Protein AF-A0A9E2F109-F1 (afdb_monomer_lite)

Sequence (63 aa):
MEVSDGKFKRVLNGKEVLALAFGAMIGWGWVVLTGGWIESAGASGAMIAFLIGGIAVVLIGLT

Foldseek 3Di:
DDPPPPDDDPPDDPVNVVVVVVVVPDDPVCVVCVVVQCVVQNPVRVVVVCVVVVVVVVVVVVD

Secondary structure (DSSP, 8-state):
-------------HHHHHHHHHHHH--SHHHHHHHHHHHHHHHHHHHHHHHHHHHHHHHHHH-

pLDDT: mean 83.54, std 9.73, range [45.53, 95.0]

Structure (mmCIF, N/CA/C/O backbone):
data_AF-A0A9E2F109-F1
#
_entry.id   AF-A0A9E2F109-F1
#
loop_
_atom_site.group_PDB
_atom_site.id
_atom_site.type_symbol
_atom_site.label_atom_id
_atom_site.label_alt_id
_atom_site.label_comp_id
_atom_site.label_asym_id
_atom_site.label_entity_id
_atom_site.label_seq_id
_atom_site.pdbx_PDB_ins_code
_atom_site.Cartn_x
_atom_site.Cartn_y
_atom_site.Cartn_z
_atom_site.occupancy
_atom_site.B_iso_or_equiv
_atom_site.auth_seq_id
_atom_site.auth_comp_id
_atom_site.auth_asym_id
_atom_site.auth_atom_id
_atom_site.pdbx_PDB_model_num
ATOM 1 N N . MET A 1 1 ? -35.361 28.543 12.542 1.00 45.53 1 MET A N 1
ATOM 2 C CA . MET A 1 1 ? -34.765 27.556 11.621 1.00 45.53 1 MET A CA 1
ATOM 3 C C . MET A 1 1 ? -34.103 26.513 12.490 1.00 45.53 1 MET A C 1
ATOM 5 O O . MET A 1 1 ? -33.152 26.841 13.185 1.00 45.53 1 MET A O 1
ATOM 9 N N . GLU A 1 2 ? -34.692 25.326 12.568 1.00 56.06 2 GLU A N 1
ATOM 10 C CA . GLU A 1 2 ? -34.142 24.218 13.346 1.00 56.06 2 GLU A CA 1
ATOM 11 C C . GLU A 1 2 ? -32.957 23.654 12.556 1.00 56.06 2 GLU A C 1
ATOM 13 O O . GLU A 1 2 ? -33.125 23.149 11.447 1.00 56.06 2 GLU A O 1
ATOM 18 N N . VAL A 1 3 ? -31.743 23.840 13.071 1.00 62.72 3 VAL A N 1
ATOM 19 C CA . VAL A 1 3 ? -30.555 23.181 12.530 1.00 62.72 3 VAL A CA 1
ATOM 20 C C . VAL A 1 3 ? -30.636 21.744 13.023 1.00 62.72 3 VAL A C 1
ATOM 22 O O . VAL A 1 3 ? -30.254 21.449 14.151 1.00 62.72 3 VAL A O 1
ATOM 25 N N . SER A 1 4 ? -31.221 20.854 12.222 1.00 58.09 4 SER A N 1
ATOM 26 C CA . SER A 1 4 ? -31.131 19.422 12.487 1.00 58.09 4 SER A CA 1
ATOM 27 C C . SER A 1 4 ? -29.666 19.014 12.346 1.00 58.09 4 SER A C 1
ATOM 29 O O . SER A 1 4 ? -29.182 18.793 11.237 1.00 58.09 4 SER A O 1
ATOM 31 N N . ASP A 1 5 ? -28.955 18.931 13.471 1.00 61.16 5 ASP A N 1
ATOM 32 C CA . ASP A 1 5 ? -27.678 18.232 13.572 1.00 61.16 5 ASP A CA 1
ATOM 33 C C . ASP A 1 5 ? -27.875 16.813 13.027 1.00 61.16 5 ASP A C 1
ATOM 35 O O . ASP A 1 5 ? -28.481 15.953 13.676 1.00 61.16 5 ASP A O 1
ATOM 39 N N . GLY A 1 6 ? -27.425 16.583 11.793 1.00 66.94 6 GLY A N 1
ATOM 40 C CA . GLY A 1 6 ? -27.547 15.315 11.084 1.00 66.94 6 GLY A CA 1
ATOM 41 C C . GLY A 1 6 ? -26.727 14.229 11.771 1.00 66.94 6 GLY A C 1
ATOM 42 O O . GLY A 1 6 ? -25.610 13.923 11.360 1.00 66.94 6 GLY A O 1
ATOM 43 N N . LYS A 1 7 ? -27.262 13.641 12.844 1.00 75.31 7 LYS A N 1
ATOM 44 C CA . LYS A 1 7 ? -26.631 12.521 13.543 1.00 75.31 7 LYS A CA 1
ATOM 45 C C . LYS A 1 7 ? -26.710 11.277 12.663 1.00 75.31 7 LYS A C 1
ATOM 47 O O . LYS A 1 7 ? -27.759 10.646 12.550 1.00 75.31 7 LYS A O 1
ATOM 52 N N . PHE A 1 8 ? -25.584 10.904 12.060 1.00 79.69 8 PHE A N 1
ATOM 53 C CA . PHE A 1 8 ? -25.455 9.637 11.349 1.00 79.69 8 PHE A CA 1
ATOM 54 C C . PHE A 1 8 ? -25.643 8.464 12.312 1.00 79.69 8 PHE A C 1
ATOM 56 O O . PHE A 1 8 ? -24.953 8.337 13.326 1.00 79.69 8 PHE A O 1
ATOM 63 N N . LYS A 1 9 ? -26.580 7.573 11.981 1.00 84.19 9 LYS A N 1
ATOM 64 C CA . LYS A 1 9 ? -26.770 6.324 12.715 1.00 84.19 9 LYS A CA 1
ATOM 65 C C . LYS A 1 9 ? -25.633 5.372 12.349 1.00 84.19 9 LYS A C 1
ATOM 67 O O . LYS A 1 9 ? -25.472 5.018 11.184 1.00 84.19 9 LYS A O 1
ATOM 72 N N . ARG A 1 10 ? -24.850 4.938 13.341 1.00 81.12 10 ARG A N 1
ATOM 73 C CA . ARG A 1 10 ? -23.807 3.921 13.150 1.00 81.12 10 ARG A CA 1
ATOM 74 C C . ARG A 1 10 ? -24.471 2.579 12.835 1.00 81.12 10 ARG A C 1
ATOM 76 O O . ARG A 1 10 ? -24.919 1.876 13.734 1.00 81.12 10 ARG A O 1
ATOM 83 N N . VAL A 1 11 ? -24.568 2.280 11.544 1.00 88.00 11 VAL A N 1
ATOM 84 C CA . VAL A 1 11 ? -25.147 1.039 11.005 1.00 88.00 11 VAL A CA 1
ATOM 85 C C . VAL A 1 11 ? -24.084 0.055 10.524 1.00 88.00 11 VAL A C 1
ATOM 87 O O . VAL A 1 11 ? -24.380 -1.124 10.411 1.00 88.00 11 VAL A O 1
ATOM 90 N N . LEU A 1 12 ? -22.856 0.534 10.294 1.00 86.19 12 LEU A N 1
ATOM 91 C CA . LEU A 1 12 ? -21.726 -0.280 9.857 1.00 86.19 12 LEU A CA 1
ATOM 92 C C . LEU A 1 12 ? -21.032 -0.936 11.053 1.00 86.19 12 LEU A C 1
ATOM 94 O O . LEU A 1 12 ? -20.577 -0.271 11.994 1.00 86.19 12 LEU A O 1
ATOM 98 N N . ASN A 1 13 ? -20.926 -2.253 10.988 1.00 88.25 13 ASN A N 1
ATOM 99 C CA . ASN A 1 13 ? -20.140 -3.079 11.886 1.00 88.25 13 ASN A CA 1
ATOM 100 C C . ASN A 1 13 ? -18.665 -3.112 11.449 1.00 88.25 13 ASN A C 1
ATOM 102 O O . ASN A 1 13 ? -18.342 -2.853 10.292 1.00 88.25 13 ASN A O 1
ATOM 106 N N . GLY A 1 14 ? -17.741 -3.472 12.346 1.00 89.00 14 GLY A N 1
ATOM 107 C CA . GLY A 1 14 ? -16.296 -3.394 12.054 1.00 89.00 14 GLY A CA 1
ATOM 108 C C . GLY A 1 14 ? -15.855 -4.201 10.821 1.00 89.00 14 GLY A C 1
ATOM 109 O O . GLY A 1 14 ? -15.002 -3.761 10.058 1.00 89.00 14 GLY A O 1
ATOM 110 N N . LYS A 1 15 ? -16.495 -5.351 10.576 1.00 89.25 15 LYS A N 1
ATOM 111 C CA . LYS A 1 15 ? -16.244 -6.184 9.387 1.00 89.25 15 LYS A CA 1
ATOM 112 C C . LYS A 1 15 ? -16.730 -5.530 8.090 1.00 89.25 15 LYS A C 1
ATOM 114 O O . LYS A 1 15 ? -16.093 -5.683 7.055 1.00 89.25 15 LYS A O 1
ATOM 119 N N . GLU A 1 16 ? -17.836 -4.795 8.150 1.00 91.56 16 GLU A N 1
ATOM 120 C CA . GLU A 1 16 ? -18.411 -4.095 6.997 1.00 91.56 16 GLU A CA 1
ATOM 121 C C . GLU A 1 16 ? -17.582 -2.857 6.655 1.00 91.56 16 GLU A C 1
ATOM 123 O O . GLU A 1 16 ? -17.336 -2.589 5.485 1.00 91.56 16 GLU A O 1
ATOM 128 N N . VAL A 1 17 ? -17.064 -2.160 7.673 1.00 91.62 17 VAL A N 1
ATOM 129 C CA . VAL A 1 17 ? -16.102 -1.065 7.485 1.00 91.62 17 VAL A CA 1
ATOM 130 C C . VAL A 1 17 ? -14.824 -1.572 6.820 1.00 91.62 17 VAL A C 1
ATOM 132 O O . VAL A 1 17 ? -14.331 -0.922 5.905 1.00 91.62 17 VAL A O 1
ATOM 135 N N . LEU A 1 18 ? -14.312 -2.740 7.223 1.00 90.44 18 LEU A N 1
ATOM 136 C CA . LEU A 1 18 ? -13.135 -3.332 6.586 1.00 90.44 18 LEU A CA 1
ATOM 137 C C . LEU A 1 18 ? -13.395 -3.648 5.108 1.00 90.44 18 LEU A C 1
ATOM 139 O O . LEU A 1 18 ? -12.584 -3.282 4.265 1.00 90.44 18 LEU A O 1
ATOM 143 N N . ALA A 1 19 ? -14.531 -4.274 4.785 1.00 91.12 19 ALA A N 1
ATOM 144 C CA . ALA A 1 19 ? -14.906 -4.564 3.400 1.00 91.12 19 ALA A CA 1
ATOM 145 C C . ALA A 1 19 ? -15.078 -3.283 2.563 1.00 91.12 19 ALA A C 1
ATOM 147 O O . ALA A 1 19 ? -14.631 -3.231 1.419 1.00 91.12 19 ALA A O 1
ATOM 148 N N . LEU A 1 20 ? -15.673 -2.237 3.144 1.00 90.75 20 LEU A N 1
ATOM 149 C CA . LEU A 1 20 ? -15.859 -0.940 2.495 1.00 90.75 20 LEU A CA 1
ATOM 150 C C . LEU A 1 20 ? -14.519 -0.228 2.254 1.00 90.75 20 LEU A C 1
ATOM 152 O O . LEU A 1 20 ? -14.279 0.270 1.158 1.00 90.75 20 LEU A O 1
ATOM 156 N N . ALA A 1 21 ? -13.631 -0.219 3.250 1.00 87.56 21 ALA A N 1
ATOM 157 C CA . ALA A 1 21 ? -12.293 0.354 3.136 1.00 87.56 21 ALA A CA 1
ATOM 158 C C . ALA A 1 21 ? -11.455 -0.389 2.086 1.00 87.56 21 ALA A C 1
ATOM 160 O O . ALA A 1 21 ? -10.801 0.247 1.263 1.00 87.56 21 ALA A O 1
ATOM 161 N N . PHE A 1 22 ? -11.533 -1.724 2.054 1.00 87.62 22 PHE A N 1
ATOM 162 C CA . PHE A 1 22 ? -10.850 -2.531 1.044 1.00 87.62 22 PHE A CA 1
ATOM 163 C C . PHE A 1 22 ? -11.394 -2.240 -0.360 1.00 87.62 22 PHE A C 1
ATOM 165 O O . PHE A 1 22 ? -10.622 -2.002 -1.285 1.00 87.62 22 PHE A O 1
ATOM 172 N N . GLY A 1 23 ? -12.721 -2.188 -0.514 1.00 86.69 23 GLY A N 1
ATOM 173 C CA . GLY A 1 23 ? -13.368 -1.847 -1.782 1.00 86.69 23 GLY A CA 1
ATOM 174 C C . GLY A 1 23 ? -13.035 -0.435 -2.272 1.00 86.69 23 GLY A C 1
ATOM 175 O O . GLY A 1 23 ? -12.870 -0.233 -3.469 1.00 86.69 23 GLY A O 1
ATOM 176 N N . ALA A 1 24 ? -12.875 0.525 -1.359 1.00 87.19 24 ALA A N 1
ATOM 177 C CA . ALA A 1 24 ? -12.467 1.889 -1.687 1.00 87.19 24 ALA A CA 1
ATOM 178 C C . ALA A 1 24 ? -10.970 2.010 -2.038 1.00 87.19 24 ALA A C 1
ATOM 180 O O . ALA A 1 24 ? -10.599 2.893 -2.809 1.00 87.19 24 ALA A O 1
ATOM 181 N N . MET A 1 25 ? -10.111 1.140 -1.492 1.00 84.50 25 MET A N 1
ATOM 182 C CA . MET A 1 25 ? -8.671 1.120 -1.790 1.00 84.50 25 MET A CA 1
ATOM 183 C C . MET A 1 25 ? -8.340 0.484 -3.148 1.00 84.50 25 MET A C 1
ATOM 185 O O . MET A 1 25 ? -7.376 0.892 -3.798 1.00 84.50 25 MET A O 1
ATOM 189 N N . ILE A 1 26 ? -9.104 -0.519 -3.589 1.00 83.94 26 ILE A N 1
ATOM 190 C CA . ILE A 1 26 ? -8.843 -1.224 -4.851 1.00 83.94 26 ILE A CA 1
ATOM 191 C C . ILE A 1 26 ? -9.374 -0.403 -6.038 1.00 83.94 26 ILE A C 1
ATOM 193 O O . ILE A 1 26 ? -10.550 -0.456 -6.386 1.00 83.94 26 ILE A O 1
ATOM 197 N N . GLY A 1 27 ? -8.485 0.353 -6.687 1.00 81.06 27 GLY A N 1
ATOM 198 C CA . GLY A 1 27 ? -8.765 1.067 -7.939 1.00 81.06 27 GLY A CA 1
ATOM 199 C C . GLY A 1 27 ? -8.423 0.262 -9.202 1.00 81.06 27 GLY A C 1
ATOM 200 O O . GLY A 1 27 ? -7.794 -0.790 -9.139 1.00 81.06 27 GLY A O 1
ATOM 201 N N . TRP A 1 28 ? -8.779 0.791 -10.379 1.00 80.38 28 TRP A N 1
ATOM 202 C CA . TRP A 1 28 ? -8.460 0.187 -11.690 1.00 80.38 28 TRP A CA 1
ATOM 203 C C . TRP A 1 28 ? -7.076 0.589 -12.242 1.00 80.38 28 TRP A C 1
ATOM 205 O O . TRP A 1 28 ? -6.566 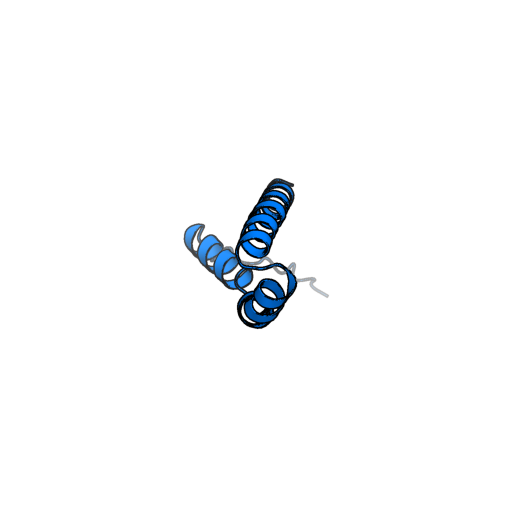-0.026 -13.175 1.00 80.38 28 TRP A O 1
ATOM 215 N N . GLY A 1 29 ? -6.446 1.623 -11.670 1.00 79.75 29 GLY A N 1
ATOM 216 C CA . GLY A 1 29 ? -5.231 2.230 -12.231 1.00 79.75 29 GLY A CA 1
ATOM 217 C C . GLY A 1 29 ? -4.012 1.306 -12.246 1.00 79.75 29 GLY A C 1
ATOM 218 O O . GLY A 1 29 ? -3.266 1.281 -13.219 1.00 79.75 29 GLY A O 1
ATOM 219 N N . TRP A 1 30 ? -3.829 0.493 -11.207 1.00 76.94 30 TRP A N 1
ATOM 220 C CA . TRP A 1 30 ? -2.664 -0.388 -11.107 1.00 76.94 30 TRP A CA 1
ATOM 221 C C . TRP A 1 30 ? -2.663 -1.509 -12.161 1.00 76.94 30 TRP A C 1
ATOM 223 O O . TRP A 1 30 ? -1.592 -1.891 -12.612 1.00 76.94 30 TRP A O 1
ATOM 233 N N . VAL A 1 31 ? -3.831 -1.984 -12.615 1.00 77.56 31 VAL A N 1
ATOM 234 C CA . VAL A 1 31 ? -3.940 -3.026 -13.660 1.00 77.56 31 VAL A CA 1
ATOM 235 C C . VAL A 1 31 ? -3.631 -2.474 -15.055 1.00 77.56 31 VAL A C 1
ATOM 237 O O . VAL A 1 31 ? -3.103 -3.187 -15.900 1.00 77.56 31 VAL A O 1
ATOM 240 N N . VAL A 1 32 ? -3.946 -1.202 -15.306 1.00 81.50 32 VAL A N 1
ATOM 241 C CA . VAL A 1 32 ? -3.676 -0.552 -16.601 1.00 81.50 32 VAL A CA 1
ATOM 242 C C . VAL A 1 32 ? -2.206 -0.156 -16.719 1.00 81.50 32 VAL A C 1
ATOM 244 O O . VAL A 1 32 ? -1.619 -0.266 -17.793 1.00 81.50 32 VAL A O 1
ATOM 247 N N . LEU A 1 33 ? -1.597 0.296 -15.620 1.00 81.88 33 LEU A N 1
ATOM 248 C CA . LEU A 1 33 ? -0.224 0.801 -15.627 1.00 81.88 33 LEU A CA 1
ATOM 249 C C . LEU A 1 33 ? 0.846 -0.292 -15.491 1.00 81.88 33 LEU A C 1
ATOM 251 O O . LEU A 1 33 ? 1.992 -0.045 -15.868 1.00 81.88 33 LEU A O 1
ATOM 255 N N . THR A 1 34 ? 0.507 -1.491 -15.007 1.00 80.56 34 THR A N 1
ATOM 256 C CA . THR A 1 34 ? 1.472 -2.595 -14.840 1.00 80.56 34 THR A CA 1
ATOM 257 C C . THR A 1 34 ? 2.218 -2.923 -16.129 1.00 80.56 34 THR A C 1
ATOM 259 O O . THR A 1 34 ? 3.425 -3.141 -16.066 1.00 80.56 34 THR A O 1
ATOM 262 N N . GLY A 1 35 ? 1.556 -2.885 -17.291 1.00 82.06 35 GLY A N 1
ATOM 263 C CA . GLY A 1 35 ? 2.212 -3.087 -18.589 1.00 82.06 35 GLY A CA 1
ATOM 264 C C . GLY A 1 35 ? 3.342 -2.084 -18.846 1.00 82.06 35 GLY A C 1
ATOM 265 O O . GLY A 1 35 ? 4.476 -2.483 -19.098 1.00 82.06 35 GLY A O 1
ATOM 266 N N . GLY A 1 36 ? 3.067 -0.787 -18.674 1.00 83.88 36 GLY A N 1
ATOM 267 C CA . GLY A 1 36 ? 4.068 0.269 -18.871 1.00 83.88 36 GLY A CA 1
ATOM 268 C C . GLY A 1 36 ? 5.189 0.251 -17.828 1.00 83.88 36 GLY A C 1
ATOM 269 O O . GLY A 1 36 ? 6.336 0.567 -18.141 1.00 83.88 36 GLY A O 1
ATOM 270 N N . TRP A 1 37 ? 4.892 -0.154 -16.592 1.00 79.69 37 TRP A N 1
ATOM 271 C CA . TRP A 1 37 ? 5.896 -0.273 -15.528 1.00 79.69 37 TRP A CA 1
ATOM 272 C C . TRP A 1 37 ? 6.858 -1.431 -15.785 1.00 79.69 37 TRP A C 1
ATOM 274 O O . TRP A 1 37 ? 8.066 -1.284 -15.599 1.00 79.69 37 TRP A O 1
ATOM 284 N N . ILE A 1 38 ? 6.326 -2.566 -16.242 1.00 83.94 38 ILE A N 1
ATOM 285 C CA . ILE A 1 38 ?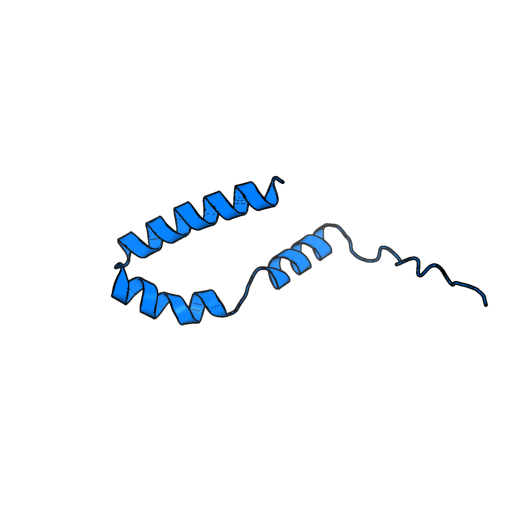 7.116 -3.748 -16.593 1.00 83.94 38 ILE A CA 1
ATOM 286 C C . ILE A 1 38 ? 7.977 -3.465 -17.824 1.00 83.94 38 ILE A C 1
ATOM 288 O O . ILE A 1 38 ? 9.148 -3.833 -17.828 1.00 83.94 38 ILE A O 1
ATOM 292 N N . GLU A 1 39 ? 7.439 -2.786 -18.837 1.00 86.44 39 GLU A N 1
ATOM 293 C CA . GLU A 1 39 ? 8.202 -2.420 -20.036 1.00 86.44 39 GLU A CA 1
ATOM 294 C C . GLU A 1 39 ? 9.327 -1.420 -19.722 1.00 86.44 39 GLU A C 1
ATOM 296 O O . GLU A 1 39 ? 10.431 -1.545 -20.246 1.00 86.44 39 GLU A O 1
ATOM 301 N N . SER A 1 40 ? 9.087 -0.476 -18.806 1.00 84.44 40 SER A N 1
ATOM 302 C CA . SER A 1 40 ? 10.067 0.564 -18.458 1.00 84.44 40 SER A CA 1
ATOM 303 C C . SER A 1 40 ? 11.159 0.090 -17.492 1.00 84.44 40 SER A C 1
ATOM 305 O O . SER A 1 40 ? 12.316 0.480 -17.634 1.00 84.44 40 SER A O 1
ATOM 307 N N . ALA A 1 41 ? 10.808 -0.707 -16.477 1.00 84.69 41 ALA A N 1
ATOM 308 C CA . ALA A 1 41 ? 11.704 -1.054 -15.364 1.00 84.69 41 ALA A CA 1
ATOM 309 C C . ALA A 1 41 ? 11.994 -2.562 -15.239 1.00 84.69 41 ALA A C 1
ATOM 311 O O . ALA A 1 41 ? 12.776 -2.978 -14.379 1.00 84.69 41 ALA A O 1
ATOM 312 N N . GLY A 1 42 ? 11.368 -3.396 -16.073 1.00 87.50 42 GLY A N 1
ATOM 313 C CA . GLY A 1 42 ? 11.408 -4.850 -15.950 1.00 87.50 42 GLY A CA 1
ATOM 314 C C . GLY A 1 42 ? 10.612 -5.373 -14.748 1.00 87.50 42 GLY A C 1
ATOM 315 O O .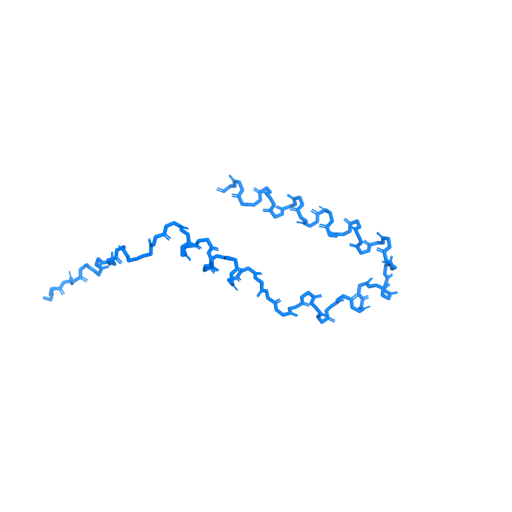 GLY A 1 42 ? 10.168 -4.631 -13.868 1.00 87.50 42 GLY A O 1
ATOM 316 N N . ALA A 1 43 ? 10.450 -6.696 -14.674 1.00 87.44 43 ALA A N 1
ATOM 317 C CA . ALA A 1 43 ? 9.730 -7.343 -13.572 1.00 87.44 43 ALA A CA 1
ATOM 318 C C . ALA A 1 43 ? 10.398 -7.106 -12.200 1.00 87.44 43 ALA A C 1
ATOM 320 O O . ALA A 1 43 ? 9.713 -6.933 -11.192 1.00 87.44 43 ALA A O 1
ATOM 321 N N . SER A 1 44 ? 11.734 -7.061 -12.161 1.00 88.19 44 SER A N 1
ATOM 322 C CA . SER A 1 44 ? 12.507 -6.773 -10.947 1.00 88.19 44 SER A CA 1
ATOM 323 C C . SER A 1 44 ? 12.302 -5.340 -10.452 1.00 88.19 44 SER A C 1
ATOM 325 O O . SER A 1 44 ? 12.087 -5.141 -9.256 1.00 88.19 44 SER A O 1
ATOM 327 N N . GLY A 1 45 ? 12.296 -4.353 -11.353 1.00 88.75 45 GLY A N 1
ATOM 328 C CA . GLY A 1 45 ? 12.031 -2.957 -11.006 1.00 88.75 45 GLY A CA 1
ATOM 329 C C . GLY A 1 45 ? 10.611 -2.745 -10.482 1.00 88.75 45 GLY A C 1
ATOM 330 O O . GLY A 1 45 ? 10.425 -2.070 -9.469 1.00 88.75 45 GLY A O 1
ATOM 331 N N . ALA A 1 46 ? 9.620 -3.399 -11.097 1.00 86.81 46 ALA A N 1
ATOM 332 C CA . ALA A 1 46 ? 8.236 -3.355 -10.628 1.00 86.81 46 ALA A CA 1
ATOM 333 C C . ALA A 1 46 ? 8.086 -3.928 -9.205 1.00 86.81 46 ALA A C 1
ATOM 335 O O . ALA A 1 46 ? 7.447 -3.301 -8.362 1.00 86.81 46 ALA A O 1
ATOM 336 N N . MET A 1 47 ? 8.719 -5.069 -8.898 1.00 89.69 47 MET A N 1
ATOM 337 C CA . MET A 1 47 ? 8.685 -5.656 -7.548 1.00 89.69 47 MET A CA 1
ATOM 338 C C . MET A 1 47 ? 9.256 -4.713 -6.479 1.00 89.69 47 MET A C 1
ATOM 340 O O . MET A 1 47 ? 8.656 -4.549 -5.415 1.00 89.69 47 MET A O 1
ATOM 344 N N . ILE A 1 48 ? 10.388 -4.062 -6.760 1.00 91.81 48 ILE A N 1
ATOM 345 C CA . ILE A 1 48 ? 11.021 -3.122 -5.822 1.00 91.81 48 ILE A CA 1
ATOM 346 C C . ILE A 1 48 ? 10.153 -1.871 -5.636 1.00 91.81 48 ILE A C 1
ATOM 348 O O . ILE A 1 48 ? 9.964 -1.417 -4.506 1.00 91.81 48 ILE A O 1
ATOM 352 N N . ALA A 1 49 ? 9.573 -1.342 -6.716 1.00 88.44 49 ALA A N 1
ATOM 353 C CA . ALA A 1 49 ? 8.662 -0.202 -6.647 1.00 88.44 49 ALA A CA 1
ATOM 354 C C . ALA A 1 49 ? 7.417 -0.510 -5.796 1.00 88.44 49 ALA A C 1
ATOM 356 O O . ALA A 1 49 ? 7.028 0.312 -4.965 1.00 88.44 49 ALA A O 1
ATOM 357 N N . PHE A 1 50 ? 6.837 -1.709 -5.933 1.00 87.25 50 PHE A N 1
ATOM 358 C CA . PHE A 1 50 ? 5.726 -2.160 -5.089 1.00 87.25 50 PHE A CA 1
ATOM 359 C C . PHE A 1 50 ? 6.116 -2.280 -3.613 1.00 87.25 50 PHE A C 1
ATOM 361 O O . PHE A 1 50 ? 5.335 -1.878 -2.753 1.00 87.25 50 PHE A O 1
ATOM 368 N N . LEU A 1 51 ? 7.314 -2.784 -3.302 1.00 93.38 51 LEU A N 1
ATOM 369 C CA . LEU A 1 51 ? 7.806 -2.864 -1.922 1.00 93.38 51 LEU A CA 1
ATOM 370 C C . LEU A 1 51 ? 7.951 -1.476 -1.289 1.00 93.38 51 LEU A C 1
ATOM 372 O O . LEU A 1 51 ? 7.449 -1.246 -0.190 1.00 93.38 51 LEU A O 1
ATOM 376 N N . ILE A 1 52 ? 8.591 -0.538 -1.989 1.00 94.06 52 ILE A N 1
ATOM 377 C CA . ILE A 1 52 ? 8.804 0.829 -1.491 1.00 94.06 52 ILE A CA 1
ATOM 378 C C . ILE A 1 52 ? 7.465 1.565 -1.345 1.00 94.06 52 ILE A C 1
ATOM 380 O O . ILE A 1 52 ? 7.200 2.168 -0.304 1.00 94.06 52 ILE A O 1
ATOM 384 N N . GLY A 1 53 ? 6.600 1.479 -2.360 1.00 89.25 53 GLY A N 1
ATOM 385 C CA . GLY A 1 53 ? 5.261 2.067 -2.319 1.00 89.25 53 GLY A CA 1
ATOM 386 C C . GLY A 1 53 ? 4.402 1.478 -1.198 1.00 89.25 53 GLY A C 1
ATOM 387 O O . GLY A 1 53 ? 3.748 2.222 -0.473 1.00 89.25 53 GLY A O 1
ATOM 388 N N . GLY A 1 54 ? 4.460 0.159 -0.992 1.00 89.00 54 GLY A N 1
ATOM 389 C CA . GLY A 1 54 ? 3.759 -0.525 0.094 1.00 89.00 54 GLY A CA 1
ATOM 390 C C . GLY A 1 54 ? 4.217 -0.061 1.477 1.00 89.00 54 GLY A C 1
ATOM 391 O O . GLY A 1 54 ? 3.379 0.233 2.327 1.00 89.00 54 GLY A O 1
ATOM 392 N N . ILE A 1 55 ? 5.529 0.085 1.690 1.00 95.00 55 ILE A N 1
ATOM 393 C CA . ILE A 1 55 ? 6.076 0.628 2.944 1.00 95.00 55 ILE A CA 1
ATOM 394 C C . ILE A 1 55 ? 5.555 2.051 3.189 1.00 95.00 55 ILE A C 1
ATOM 396 O O . ILE A 1 55 ? 5.115 2.355 4.297 1.00 95.00 55 ILE A O 1
ATOM 400 N N . ALA A 1 56 ? 5.545 2.908 2.165 1.00 92.94 56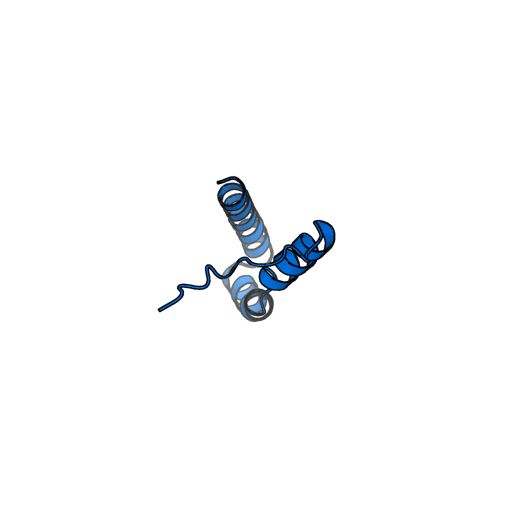 ALA A N 1
ATOM 401 C CA . ALA A 1 56 ? 5.021 4.268 2.291 1.00 92.94 56 ALA A CA 1
ATOM 402 C C . ALA A 1 56 ? 3.532 4.284 2.684 1.00 92.94 56 ALA A C 1
ATOM 404 O O . ALA A 1 56 ? 3.143 5.035 3.577 1.00 92.94 56 ALA A O 1
ATOM 405 N N . VAL A 1 57 ? 2.707 3.420 2.082 1.00 88.88 57 VAL A N 1
ATOM 406 C CA . VAL A 1 57 ? 1.275 3.305 2.418 1.00 88.88 57 VAL A CA 1
ATOM 407 C C . VAL A 1 57 ? 1.065 2.844 3.863 1.00 88.88 57 VAL A C 1
ATOM 409 O O . VAL A 1 57 ? 0.175 3.362 4.535 1.00 88.88 57 VAL A O 1
ATOM 412 N N . VAL A 1 58 ? 1.894 1.929 4.375 1.00 90.81 58 VAL A N 1
ATOM 413 C CA . VAL A 1 58 ? 1.830 1.503 5.785 1.00 90.81 58 VAL A CA 1
ATOM 414 C C . VAL A 1 58 ? 2.124 2.667 6.733 1.00 90.81 58 VAL A C 1
ATOM 416 O O . VAL A 1 58 ? 1.41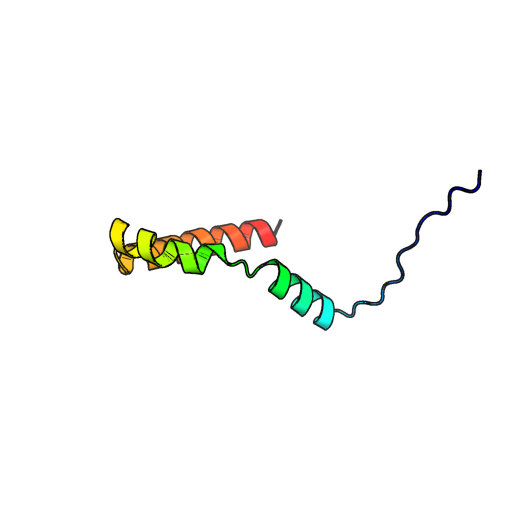4 2.832 7.721 1.00 90.81 58 VAL A O 1
ATOM 419 N N . LEU A 1 59 ? 3.127 3.495 6.429 1.00 93.38 59 LEU A N 1
ATOM 420 C CA . LEU A 1 59 ? 3.449 4.676 7.240 1.00 93.38 59 LEU A CA 1
ATOM 421 C C . LEU A 1 59 ? 2.312 5.706 7.238 1.00 93.38 59 LEU A C 1
ATOM 423 O O . LEU A 1 59 ? 2.006 6.278 8.283 1.00 93.38 59 LEU A O 1
ATOM 427 N N . ILE A 1 60 ? 1.666 5.906 6.084 1.00 90.12 60 ILE A N 1
ATOM 428 C CA . ILE A 1 60 ? 0.497 6.787 5.957 1.00 90.12 60 ILE A CA 1
ATOM 429 C C . ILE A 1 60 ? -0.673 6.240 6.776 1.00 90.12 60 ILE A C 1
ATOM 431 O O . ILE A 1 60 ? -1.296 6.996 7.500 1.00 90.12 60 ILE A O 1
ATOM 435 N N . GLY A 1 61 ? -0.959 4.937 6.700 1.00 85.06 61 GLY A N 1
ATOM 436 C CA . GLY A 1 61 ? -2.052 4.322 7.461 1.00 85.06 61 GLY A CA 1
ATOM 437 C C . GLY A 1 61 ? -1.814 4.244 8.974 1.00 85.06 61 GLY A C 1
ATOM 438 O O . GLY A 1 61 ? -2.759 3.995 9.719 1.00 85.06 61 GLY A O 1
ATOM 439 N N . LEU A 1 62 ? -0.568 4.423 9.425 1.00 88.12 62 LEU A N 1
ATOM 440 C CA . LEU A 1 62 ? -0.209 4.496 10.843 1.00 88.12 62 LEU A CA 1
ATOM 441 C C . LEU A 1 62 ? -0.389 5.911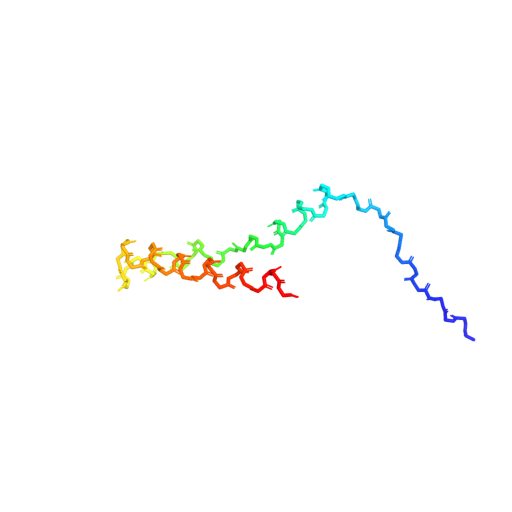 11.429 1.00 88.12 62 LEU A C 1
ATOM 443 O O . LEU A 1 62 ? -0.469 6.038 12.651 1.00 88.12 62 LEU A O 1
ATOM 447 N N . THR A 1 63 ? -0.432 6.942 10.577 1.00 68.19 63 THR A N 1
ATOM 448 C CA . THR A 1 63 ? -0.624 8.356 10.953 1.00 68.19 63 THR A CA 1
ATOM 449 C C . THR A 1 63 ? -2.093 8.747 10.846 1.00 68.19 63 THR A C 1
ATOM 451 O O . THR A 1 63 ? -2.593 9.381 11.800 1.00 68.19 63 THR A O 1
#

Radius of gyration: 18.99 Å; chains: 1; bounding box: 47×35×34 Å